Protein AF-A0A251MRS6-F1 (afdb_monomer_lite)

Foldseek 3Di:
DPDPPPPVVVVFDWAWADLLPLVSCQVVLAVAQEEEDPWADDDDLQVRLCGLAVSLLSPLVSNLVNVHQAYEYEAAADPPPCCVVNVSNVNRNVNSQVSQCVSHVPRYHYHHDYDDDDDDPDDDDPPPTIDGD

Structure (mmCIF, N/CA/C/O backbone):
data_AF-A0A251MRS6-F1
#
_entry.id   AF-A0A251MRS6-F1
#
loop_
_atom_site.group_PDB
_atom_site.id
_atom_site.type_symbol
_atom_site.label_atom_id
_atom_site.label_alt_id
_atom_site.label_comp_id
_atom_site.label_asym_id
_atom_site.label_entity_id
_atom_site.label_seq_id
_atom_site.pdbx_PDB_ins_code
_atom_site.Cartn_x
_atom_site.Cartn_y
_atom_site.Cartn_z
_atom_site.occupancy
_atom_site.B_iso_or_equiv
_atom_site.auth_seq_id
_atom_site.auth_comp_id
_atom_site.auth_asym_id
_atom_site.auth_atom_id
_atom_site.pdbx_PDB_model_num
ATOM 1 N N . MET A 1 1 ? -22.540 5.646 -23.516 1.00 41.47 1 MET A N 1
ATOM 2 C CA . MET A 1 1 ? -23.642 5.101 -22.698 1.00 41.47 1 MET A CA 1
ATOM 3 C C . MET A 1 1 ? -23.123 3.926 -21.887 1.00 41.47 1 MET A C 1
ATOM 5 O O . MET A 1 1 ? -22.862 2.882 -22.459 1.00 41.47 1 MET A O 1
ATOM 9 N N . SER A 1 2 ? -22.913 4.160 -20.592 1.00 41.88 2 SER A N 1
ATOM 10 C CA . SER A 1 2 ? -23.117 3.228 -19.473 1.00 41.88 2 SER A CA 1
ATOM 11 C C . SER A 1 2 ? -22.772 4.036 -18.218 1.00 41.88 2 SER A C 1
ATOM 13 O O . SER A 1 2 ? -21.626 4.040 -17.765 1.00 41.88 2 SER A O 1
ATOM 15 N N . SER A 1 3 ? -23.717 4.841 -17.724 1.00 55.12 3 SER A N 1
ATOM 16 C CA . SER A 1 3 ? -23.603 5.325 -16.350 1.00 55.12 3 SER A CA 1
ATOM 17 C C . SER A 1 3 ? -23.628 4.075 -15.479 1.00 55.12 3 SER A C 1
ATOM 19 O O . SER A 1 3 ? -24.558 3.276 -15.572 1.00 55.12 3 SER A O 1
ATOM 21 N N . LEU A 1 4 ? -22.554 3.841 -14.726 1.00 57.97 4 LEU A N 1
ATOM 22 C CA . LEU A 1 4 ? -22.495 2.766 -13.742 1.00 57.97 4 LEU A CA 1
ATOM 23 C C . LEU A 1 4 ? -23.550 3.078 -12.669 1.00 57.97 4 LEU A C 1
ATOM 25 O O . LEU A 1 4 ? -23.256 3.745 -11.685 1.00 57.97 4 LEU A O 1
ATOM 29 N N . HIS A 1 5 ? -24.791 2.645 -12.894 1.00 64.31 5 HIS A N 1
ATOM 30 C CA . HIS A 1 5 ? -25.878 2.627 -11.910 1.00 64.31 5 HIS A CA 1
ATOM 31 C C . HIS A 1 5 ? -25.807 1.358 -11.054 1.00 64.31 5 HIS A C 1
ATOM 33 O O . HIS A 1 5 ? -26.826 0.836 -10.607 1.00 64.31 5 HIS A O 1
ATOM 39 N N . ASP A 1 6 ? -24.604 0.835 -10.832 1.00 73.00 6 ASP A N 1
ATOM 40 C CA . ASP A 1 6 ? -24.441 -0.298 -9.944 1.00 73.00 6 ASP A CA 1
ATOM 41 C C . ASP A 1 6 ? -24.545 0.201 -8.494 1.00 73.00 6 ASP A C 1
ATOM 43 O O . ASP A 1 6 ? -23.849 1.156 -8.131 1.00 73.00 6 ASP A O 1
ATOM 47 N N . PRO A 1 7 ? -25.351 -0.439 -7.627 1.00 81.88 7 PRO A N 1
ATOM 48 C CA . PRO A 1 7 ? -25.564 0.017 -6.251 1.00 81.88 7 PRO A CA 1
ATOM 49 C C . PRO A 1 7 ? -24.280 0.198 -5.424 1.00 81.88 7 PRO A C 1
ATOM 51 O O . PRO A 1 7 ? -24.255 1.010 -4.501 1.00 81.88 7 PRO A O 1
ATOM 54 N N . TRP A 1 8 ? -23.198 -0.521 -5.755 1.00 82.88 8 TRP A N 1
ATOM 55 C CA . TRP A 1 8 ? -21.905 -0.388 -5.076 1.00 82.88 8 TRP A CA 1
ATOM 56 C C . TRP A 1 8 ? -21.244 0.975 -5.319 1.00 82.88 8 TRP A C 1
ATOM 58 O O . TRP A 1 8 ? -20.582 1.490 -4.423 1.00 82.88 8 TRP A O 1
ATOM 68 N N . ALA A 1 9 ? -21.443 1.582 -6.494 1.00 82.56 9 ALA A N 1
ATOM 69 C CA . ALA A 1 9 ? -20.764 2.815 -6.886 1.00 82.56 9 ALA A CA 1
ATOM 70 C C . ALA A 1 9 ? -21.208 4.026 -6.047 1.00 82.56 9 ALA A C 1
ATOM 72 O O . ALA A 1 9 ? -20.448 4.981 -5.898 1.00 82.56 9 ALA A O 1
ATOM 73 N N . ASN A 1 10 ? -22.405 3.960 -5.453 1.00 83.56 10 ASN A N 1
ATOM 74 C CA . ASN A 1 10 ? -22.920 4.977 -4.532 1.00 83.56 10 ASN A CA 1
ATOM 75 C C . ASN A 1 10 ? -22.273 4.913 -3.138 1.00 83.56 10 ASN A C 1
ATOM 77 O O . ASN A 1 10 ? -22.410 5.853 -2.365 1.00 83.56 10 ASN A O 1
ATOM 81 N N . ASN A 1 11 ? -21.559 3.829 -2.821 1.00 87.25 11 ASN A N 1
ATOM 82 C CA . ASN A 1 11 ? -20.862 3.636 -1.547 1.00 87.25 11 ASN A CA 1
ATOM 83 C C . ASN A 1 11 ? -19.356 3.923 -1.663 1.00 87.25 11 ASN A C 1
ATOM 85 O O . ASN A 1 11 ? -18.555 3.359 -0.921 1.00 87.25 11 ASN A O 1
ATOM 89 N N . VAL A 1 12 ? -18.961 4.764 -2.624 1.00 87.38 12 VAL A N 1
ATOM 90 C CA . VAL A 1 12 ? -17.564 5.133 -2.872 1.00 87.38 12 VAL A CA 1
ATOM 91 C C . VAL A 1 12 ? -17.359 6.604 -2.548 1.00 87.38 12 VAL A C 1
ATOM 93 O O . VAL A 1 12 ? -17.877 7.482 -3.240 1.00 87.38 12 VAL A O 1
ATOM 96 N N . THR A 1 13 ? -16.526 6.870 -1.548 1.00 88.31 13 THR A N 1
ATOM 97 C CA . THR A 1 13 ? -16.053 8.220 -1.233 1.00 88.31 13 THR A CA 1
ATOM 98 C C . THR A 1 13 ? -14.650 8.402 -1.795 1.00 88.31 13 THR A C 1
ATOM 100 O O . THR A 1 13 ? -13.801 7.522 -1.688 1.00 88.31 13 THR A O 1
ATOM 103 N N . ARG A 1 14 ? -14.388 9.545 -2.432 1.00 86.44 14 ARG A N 1
ATOM 104 C CA . ARG A 1 14 ? -13.069 9.852 -2.998 1.00 86.44 14 ARG A CA 1
ATOM 105 C C . ARG A 1 14 ? -12.321 10.800 -2.081 1.00 86.44 14 ARG A C 1
ATOM 107 O O . ARG A 1 14 ? -12.860 11.836 -1.705 1.00 86.44 14 ARG A O 1
ATOM 114 N N . HIS A 1 15 ? -11.059 10.485 -1.824 1.00 88.31 15 HIS A N 1
ATOM 115 C CA . HIS A 1 15 ? -10.162 11.328 -1.047 1.00 88.31 15 HIS A CA 1
ATOM 116 C C . HIS A 1 15 ? -8.955 11.720 -1.900 1.00 88.31 15 HIS A C 1
ATOM 118 O O . HIS A 1 15 ? -8.399 10.909 -2.642 1.00 88.31 15 HIS A O 1
ATOM 124 N N . LYS A 1 16 ? -8.536 12.983 -1.810 1.00 87.94 16 LYS A N 1
ATOM 125 C CA . LYS A 1 16 ? -7.261 13.416 -2.385 1.00 87.94 16 LYS A CA 1
ATOM 126 C C . LYS A 1 16 ? -6.169 13.189 -1.342 1.00 87.94 16 LYS A C 1
ATOM 128 O O . LYS A 1 16 ? -6.332 13.599 -0.201 1.00 87.94 16 LYS A O 1
ATOM 133 N N . GLY A 1 17 ? -5.059 12.575 -1.740 1.00 87.75 17 GLY A N 1
ATOM 134 C CA . GLY A 1 17 ? -3.944 12.284 -0.841 1.00 87.75 17 GLY A CA 1
ATOM 135 C C . GLY A 1 17 ? -2.665 11.971 -1.607 1.00 87.75 17 GLY A C 1
ATOM 136 O O . GLY A 1 17 ? -2.700 11.629 -2.791 1.00 87.75 17 GLY A O 1
ATOM 137 N N . HIS A 1 18 ? -1.527 12.091 -0.929 1.00 91.25 18 HIS A N 1
ATOM 138 C CA . HIS A 1 18 ? -0.202 11.907 -1.507 1.00 91.25 18 HIS A CA 1
ATOM 139 C C . HIS A 1 18 ? 0.638 10.970 -0.632 1.00 91.25 18 HIS A C 1
ATOM 141 O O . HIS A 1 18 ? 1.044 11.316 0.472 1.00 91.25 18 HIS A O 1
ATOM 147 N N . LEU A 1 19 ? 0.961 9.776 -1.138 1.00 89.25 19 LEU A N 1
ATOM 148 C CA . LEU A 1 19 ? 1.617 8.728 -0.340 1.00 89.25 19 LEU A CA 1
ATOM 149 C C . LEU A 1 19 ? 3.031 9.092 0.146 1.00 89.25 19 LEU A C 1
ATOM 151 O O . LEU A 1 19 ? 3.537 8.498 1.094 1.00 89.25 19 LEU A O 1
ATOM 155 N N . LEU A 1 20 ? 3.706 10.053 -0.489 1.00 92.31 20 LEU A N 1
ATOM 156 C CA . LEU A 1 20 ? 5.013 10.520 -0.005 1.00 92.31 20 LEU A CA 1
ATOM 157 C C . LEU A 1 20 ? 4.882 11.589 1.091 1.00 92.31 20 LEU A C 1
ATOM 159 O O . LEU A 1 20 ? 5.894 12.002 1.645 1.00 92.31 20 LEU A O 1
ATOM 163 N N . SER A 1 21 ? 3.651 11.995 1.403 1.00 92.50 21 SER A N 1
ATOM 164 C CA . SER A 1 21 ? 3.293 12.967 2.433 1.00 92.50 21 SER A CA 1
ATOM 165 C C . SER A 1 21 ? 2.252 12.323 3.367 1.00 92.50 21 SER A C 1
ATOM 167 O O . SER A 1 21 ? 1.062 12.594 3.208 1.00 92.50 21 SER A O 1
ATOM 169 N N . PRO A 1 22 ? 2.664 11.445 4.308 1.00 88.56 22 PRO A N 1
ATOM 170 C CA . PRO A 1 22 ? 1.759 10.601 5.106 1.00 88.56 22 PRO A CA 1
ATOM 171 C C . PRO A 1 22 ? 0.625 11.359 5.803 1.00 88.56 22 PRO A C 1
ATOM 173 O O . PRO A 1 22 ? -0.493 10.867 5.874 1.00 88.56 22 PRO A O 1
ATOM 176 N N . GLU A 1 23 ? 0.895 12.588 6.239 1.00 90.06 23 GLU A N 1
ATOM 177 C CA . GLU A 1 23 ? -0.080 13.486 6.864 1.00 90.06 23 GLU A CA 1
ATOM 178 C C . GLU A 1 23 ? -1.326 13.720 6.001 1.00 90.06 23 GLU A C 1
ATOM 180 O O . GLU A 1 23 ? -2.433 13.798 6.520 1.00 90.06 23 GLU A O 1
ATOM 185 N N . SER A 1 24 ? -1.169 13.741 4.673 1.00 91.69 24 SER A N 1
ATOM 186 C CA . SER A 1 24 ? -2.289 13.895 3.733 1.00 91.69 24 SER A CA 1
ATOM 187 C C . SER A 1 24 ? -3.245 12.698 3.698 1.00 91.69 24 SER A C 1
ATOM 189 O O . SER A 1 24 ? -4.275 12.766 3.035 1.00 91.69 24 SER A O 1
ATOM 191 N N . LEU A 1 25 ? -2.898 11.589 4.362 1.00 90.56 25 LEU A N 1
ATOM 192 C CA . LEU A 1 25 ? -3.710 10.375 4.414 1.00 90.56 25 LEU A CA 1
ATOM 193 C C . LEU A 1 25 ? -4.583 10.299 5.671 1.00 90.56 25 LEU A C 1
ATOM 195 O O . LEU A 1 25 ? -5.462 9.445 5.720 1.00 90.56 25 LEU A O 1
ATOM 199 N N . LYS A 1 26 ? -4.354 11.150 6.681 1.00 88.50 26 LYS A N 1
ATOM 200 C CA . LYS A 1 26 ? -4.990 11.030 8.004 1.00 88.50 26 LYS A CA 1
ATOM 201 C C . LYS A 1 26 ? -6.512 11.043 7.927 1.00 88.50 26 LYS A C 1
ATOM 203 O O . LYS A 1 26 ? -7.132 10.078 8.365 1.00 88.50 26 LYS A O 1
ATOM 208 N N . ASP A 1 27 ? -7.078 12.063 7.288 1.00 90.06 27 ASP A N 1
ATOM 209 C CA . ASP A 1 27 ? -8.531 12.219 7.125 1.00 90.06 27 ASP A CA 1
ATOM 210 C C . ASP A 1 27 ? -9.148 11.056 6.342 1.00 90.06 27 ASP A C 1
ATOM 212 O O . ASP A 1 27 ? -10.277 10.649 6.584 1.00 90.06 27 ASP A O 1
ATOM 216 N N . ALA A 1 28 ? -8.392 10.501 5.395 1.00 91.69 28 ALA A N 1
ATOM 217 C CA . ALA A 1 28 ? -8.847 9.413 4.542 1.00 91.69 28 ALA A CA 1
ATOM 218 C C . ALA A 1 28 ? -8.781 8.041 5.244 1.00 91.69 28 ALA A C 1
ATOM 220 O O . ALA A 1 28 ? -9.406 7.086 4.794 1.00 91.69 28 ALA A O 1
ATOM 221 N N . LEU A 1 29 ? -8.011 7.935 6.330 1.00 94.19 29 LEU A N 1
ATOM 222 C CA . LEU A 1 29 ? -7.852 6.725 7.139 1.00 94.19 29 LEU A CA 1
ATOM 223 C C . LEU A 1 29 ? -8.730 6.727 8.397 1.00 94.19 29 LEU A C 1
ATOM 225 O O . LEU A 1 29 ? -8.802 5.703 9.077 1.00 94.19 29 LEU A O 1
ATOM 229 N N . ASP A 1 30 ? -9.390 7.843 8.713 1.00 92.75 30 ASP A N 1
ATOM 230 C CA . ASP A 1 30 ? -10.264 7.928 9.878 1.00 92.75 30 ASP A CA 1
ATOM 231 C C . ASP A 1 30 ? -11.444 6.950 9.759 1.00 92.75 30 ASP A C 1
ATOM 233 O O . ASP A 1 30 ? -12.092 6.834 8.718 1.00 92.75 30 ASP A O 1
ATOM 237 N N . GLY A 1 31 ? -11.677 6.169 10.814 1.00 92.69 31 GLY A N 1
ATOM 238 C CA . GLY A 1 31 ? -12.692 5.111 10.830 1.00 92.69 31 GLY A CA 1
ATOM 239 C C . GLY A 1 31 ? -12.441 3.923 9.881 1.00 92.69 31 GLY A C 1
ATOM 240 O O . GLY A 1 31 ? -13.260 2.999 9.834 1.00 92.69 31 GLY A O 1
ATOM 241 N N . VAL A 1 32 ? -11.324 3.886 9.143 1.00 95.31 32 VAL A N 1
ATOM 242 C CA . VAL A 1 32 ? -11.026 2.806 8.192 1.00 95.31 32 VAL A CA 1
ATOM 243 C C . VAL A 1 32 ? -10.632 1.526 8.927 1.00 95.31 32 VAL A C 1
ATOM 245 O O . VAL A 1 32 ? -9.709 1.475 9.735 1.00 95.31 32 VAL A O 1
ATOM 248 N N . THR A 1 33 ? -11.307 0.424 8.602 1.00 95.94 33 THR A N 1
ATOM 249 C CA . THR A 1 33 ? -11.030 -0.880 9.229 1.00 95.94 33 THR A CA 1
ATOM 250 C C . THR A 1 33 ? -9.969 -1.690 8.492 1.00 95.94 33 THR A C 1
ATOM 252 O O . THR A 1 33 ? -9.333 -2.571 9.083 1.00 95.94 33 THR A O 1
ATOM 255 N N . SER A 1 34 ? -9.800 -1.461 7.189 1.00 96.56 34 SER A N 1
ATOM 256 C CA . SER A 1 34 ? -8.893 -2.212 6.320 1.00 96.56 34 SER A CA 1
ATOM 257 C C . SER A 1 34 ? -8.440 -1.360 5.137 1.00 96.56 34 SER A C 1
ATOM 259 O O . SER A 1 34 ? -9.243 -0.628 4.572 1.00 96.56 34 SER A O 1
ATOM 261 N N . VAL A 1 35 ? -7.173 -1.487 4.743 1.00 96.56 35 VAL A N 1
ATOM 262 C CA . VAL A 1 35 ? -6.587 -0.768 3.598 1.00 96.56 35 VAL A CA 1
ATOM 263 C C . VAL A 1 35 ? -6.084 -1.761 2.559 1.00 96.56 35 VAL A C 1
ATOM 265 O O . VAL A 1 35 ? -5.505 -2.788 2.911 1.00 96.56 35 VAL A O 1
ATOM 268 N N . ILE A 1 36 ? -6.267 -1.449 1.275 1.00 96.62 36 ILE A N 1
ATOM 269 C CA . ILE A 1 36 ? -5.703 -2.212 0.158 1.00 96.62 36 ILE A CA 1
ATOM 270 C C . ILE A 1 36 ? -4.819 -1.275 -0.666 1.00 96.62 36 ILE A C 1
ATOM 272 O O . ILE A 1 36 ? -5.312 -0.352 -1.306 1.00 96.62 36 ILE A O 1
ATOM 276 N N . SER A 1 37 ? -3.506 -1.514 -0.682 1.00 94.75 37 SER A N 1
ATOM 277 C CA . SER A 1 37 ? -2.596 -0.769 -1.552 1.00 94.75 37 SER A CA 1
ATOM 278 C C . SER A 1 37 ? -2.364 -1.496 -2.871 1.00 94.75 37 SER A C 1
ATOM 280 O O . SER A 1 37 ? -1.736 -2.559 -2.924 1.00 94.75 37 SER A O 1
ATOM 282 N N . CYS A 1 38 ? -2.820 -0.851 -3.942 1.00 92.88 38 CYS A N 1
ATOM 283 C CA . CYS A 1 38 ? -2.560 -1.215 -5.335 1.00 92.88 38 CYS A CA 1
ATOM 284 C C . CYS A 1 38 ? -1.565 -0.251 -6.007 1.00 92.88 38 CYS A C 1
ATOM 286 O O . CYS A 1 38 ? -1.478 -0.201 -7.235 1.00 92.88 38 CYS A O 1
ATOM 288 N N . VAL A 1 39 ? -0.835 0.553 -5.223 1.00 91.31 39 VAL A N 1
ATOM 289 C CA . VAL A 1 39 ? 0.066 1.578 -5.760 1.00 91.31 39 VAL A CA 1
ATOM 290 C C . VAL A 1 39 ? 1.356 0.948 -6.271 1.00 91.31 39 VAL A C 1
ATOM 292 O O . VAL A 1 39 ? 2.136 0.364 -5.516 1.00 91.31 39 VAL A O 1
ATOM 295 N N . GLY A 1 40 ? 1.615 1.143 -7.560 1.00 89.19 40 GLY A N 1
ATOM 296 C CA . GLY A 1 40 ? 2.857 0.763 -8.210 1.00 89.19 40 GLY A CA 1
ATOM 297 C C . GLY A 1 40 ? 3.117 1.605 -9.450 1.00 89.19 40 GLY A C 1
ATOM 298 O O . GLY A 1 40 ? 2.204 2.188 -10.030 1.00 89.19 40 GLY A O 1
ATOM 299 N N . GLY A 1 41 ? 4.381 1.678 -9.853 1.00 86.31 41 GLY A N 1
ATOM 300 C CA . GLY A 1 41 ? 4.795 2.488 -10.995 1.00 86.31 41 GLY A CA 1
ATOM 301 C C . GLY A 1 41 ? 6.080 1.983 -11.632 1.00 86.31 41 GLY A C 1
ATOM 302 O O . GLY A 1 41 ? 6.926 1.389 -10.959 1.00 86.31 41 GLY A O 1
ATOM 303 N N . PHE A 1 42 ? 6.225 2.241 -12.928 1.00 86.06 42 PHE A N 1
ATOM 304 C CA . PHE A 1 42 ? 7.418 1.934 -13.716 1.00 86.06 42 PHE A CA 1
ATOM 305 C C . PHE A 1 42 ? 8.101 3.232 -14.155 1.00 86.06 42 PHE A C 1
ATOM 307 O O . PHE A 1 42 ? 7.448 4.263 -14.291 1.00 86.06 42 PHE A O 1
ATOM 314 N N . GLY A 1 43 ? 9.418 3.197 -14.350 1.00 87.88 43 GLY A N 1
ATOM 315 C CA . GLY A 1 43 ? 10.201 4.370 -14.734 1.00 87.88 43 GLY A CA 1
ATOM 316 C C . GLY A 1 43 ? 11.678 4.184 -14.413 1.00 87.88 43 GLY A C 1
ATOM 317 O O . GLY A 1 43 ? 12.199 3.072 -14.487 1.00 87.88 43 GLY A O 1
ATOM 318 N N . SER A 1 44 ? 12.353 5.263 -14.014 1.00 89.25 44 SER A N 1
ATOM 319 C CA . SER A 1 44 ? 13.742 5.181 -13.553 1.00 89.25 44 SER A CA 1
ATOM 320 C C . SER A 1 44 ? 13.863 4.328 -12.286 1.00 89.25 44 SER A C 1
ATOM 322 O O . SER A 1 44 ? 12.912 4.168 -11.519 1.00 89.25 44 SER A O 1
ATOM 324 N N . ASN A 1 45 ? 15.054 3.788 -12.026 1.00 88.75 45 ASN A N 1
ATOM 325 C CA . ASN A 1 45 ? 15.291 2.945 -10.853 1.00 88.75 45 ASN A CA 1
ATOM 326 C C . ASN A 1 45 ? 14.914 3.642 -9.532 1.00 88.75 45 ASN A C 1
ATOM 328 O O . ASN A 1 45 ? 14.227 3.057 -8.694 1.00 88.75 45 ASN A O 1
ATOM 332 N N . SER A 1 46 ? 15.310 4.910 -9.386 1.00 91.62 46 SER A N 1
ATOM 333 C CA . SER A 1 46 ? 14.993 5.735 -8.219 1.00 91.62 46 SER A CA 1
ATOM 334 C C . SER A 1 46 ? 13.494 6.004 -8.098 1.00 91.62 46 SER A C 1
ATOM 336 O O . SER A 1 46 ? 12.940 5.864 -7.009 1.00 91.62 46 SER A O 1
ATOM 338 N N . TYR A 1 47 ? 12.815 6.312 -9.208 1.00 90.81 47 TYR A N 1
ATOM 339 C CA . TYR A 1 47 ? 11.364 6.495 -9.227 1.00 90.81 47 TYR A CA 1
ATOM 340 C C . TYR A 1 47 ? 10.628 5.215 -8.821 1.00 90.81 47 TYR A C 1
ATOM 342 O O . TYR A 1 47 ? 9.742 5.247 -7.966 1.00 90.81 47 TYR A O 1
ATOM 350 N N . MET A 1 48 ? 11.040 4.071 -9.367 1.00 91.00 48 MET A N 1
ATOM 351 C CA . MET A 1 48 ? 10.446 2.783 -9.026 1.00 91.00 48 MET A CA 1
ATOM 352 C C . MET A 1 48 ? 10.642 2.441 -7.549 1.00 91.00 48 MET A C 1
ATOM 354 O O . MET A 1 48 ? 9.692 1.990 -6.917 1.00 91.00 48 MET A O 1
ATOM 358 N N . TYR A 1 49 ? 11.818 2.686 -6.967 1.00 92.38 49 TYR A N 1
ATOM 359 C CA . TYR A 1 49 ? 12.013 2.476 -5.530 1.00 92.38 49 TYR A CA 1
ATOM 360 C C . TYR A 1 49 ? 11.139 3.417 -4.693 1.00 92.38 49 TYR A C 1
ATOM 362 O O . TYR A 1 49 ? 10.502 2.993 -3.730 1.00 92.38 49 TYR A O 1
ATOM 370 N N . LYS A 1 50 ? 11.058 4.688 -5.095 1.00 93.00 50 LYS A N 1
ATOM 371 C CA . LYS A 1 50 ? 10.260 5.711 -4.417 1.00 93.00 50 LYS A CA 1
ATOM 372 C C . LYS A 1 50 ? 8.771 5.350 -4.386 1.00 93.00 50 LYS A C 1
ATOM 374 O O . LYS A 1 50 ? 8.155 5.401 -3.327 1.00 93.00 50 LYS A O 1
ATOM 379 N N . ILE A 1 51 ? 8.193 4.949 -5.518 1.00 92.56 51 ILE A N 1
ATOM 380 C CA . ILE A 1 51 ? 6.759 4.632 -5.610 1.00 92.56 51 ILE A CA 1
ATOM 381 C C . ILE A 1 51 ? 6.438 3.226 -5.090 1.00 92.56 51 ILE A C 1
ATOM 383 O O . ILE A 1 51 ? 5.517 3.051 -4.298 1.00 92.56 51 ILE A O 1
ATOM 387 N N . ASN A 1 52 ? 7.197 2.201 -5.477 1.00 92.31 52 ASN A N 1
ATOM 388 C CA . ASN A 1 52 ? 6.878 0.828 -5.067 1.00 92.31 52 ASN A CA 1
ATOM 389 C C . ASN A 1 52 ? 7.352 0.510 -3.638 1.00 92.31 52 ASN A C 1
ATOM 391 O O . ASN A 1 52 ? 6.868 -0.450 -3.049 1.00 92.31 52 ASN A O 1
ATOM 395 N N . GLY A 1 53 ? 8.282 1.300 -3.091 1.00 94.44 53 GLY A N 1
ATOM 396 C CA . GLY A 1 53 ? 8.814 1.179 -1.733 1.00 94.44 53 GLY A CA 1
ATOM 397 C C . GLY A 1 53 ? 8.344 2.305 -0.822 1.00 94.44 53 GLY A C 1
ATOM 398 O O . GLY A 1 53 ? 7.397 2.113 -0.067 1.00 94.44 53 GLY A O 1
ATOM 399 N N . THR A 1 54 ? 8.991 3.475 -0.889 1.00 95.88 54 THR A N 1
ATOM 400 C CA . THR A 1 54 ? 8.781 4.593 0.058 1.00 95.88 54 THR A CA 1
ATOM 401 C C . THR A 1 54 ? 7.309 4.974 0.215 1.00 95.88 54 THR A C 1
ATOM 403 O O . THR A 1 54 ? 6.820 5.049 1.336 1.00 95.88 54 THR A O 1
ATOM 406 N N . ALA A 1 55 ? 6.583 5.161 -0.887 1.00 95.50 55 ALA A N 1
ATOM 407 C CA . ALA A 1 55 ? 5.165 5.515 -0.848 1.00 95.50 55 ALA A CA 1
ATOM 408 C C . ALA A 1 55 ? 4.308 4.437 -0.153 1.00 95.50 55 ALA A C 1
ATOM 410 O O . ALA A 1 55 ? 3.455 4.755 0.671 1.00 95.50 55 ALA A O 1
ATOM 411 N N . ASN A 1 56 ? 4.563 3.158 -0.434 1.00 96.56 56 ASN A N 1
ATOM 412 C CA . ASN A 1 56 ? 3.831 2.056 0.191 1.00 96.56 56 ASN A CA 1
ATOM 413 C C . ASN A 1 56 ? 4.183 1.889 1.679 1.00 96.56 56 ASN A C 1
ATOM 415 O O . ASN A 1 56 ? 3.288 1.688 2.491 1.00 96.56 56 ASN A O 1
ATOM 419 N N . ILE A 1 57 ? 5.459 2.036 2.051 1.00 97.38 57 ILE A N 1
ATOM 420 C CA . ILE A 1 57 ? 5.920 2.042 3.452 1.00 97.38 57 ILE A CA 1
ATOM 421 C C . ILE A 1 57 ? 5.216 3.146 4.243 1.00 97.38 57 ILE A C 1
ATOM 423 O O . ILE A 1 57 ? 4.720 2.907 5.340 1.00 97.38 57 ILE A O 1
ATOM 427 N N . ASN A 1 58 ? 5.128 4.342 3.667 1.00 97.19 58 ASN A N 1
ATOM 428 C CA . ASN A 1 58 ? 4.427 5.467 4.269 1.00 97.19 58 ASN A CA 1
ATO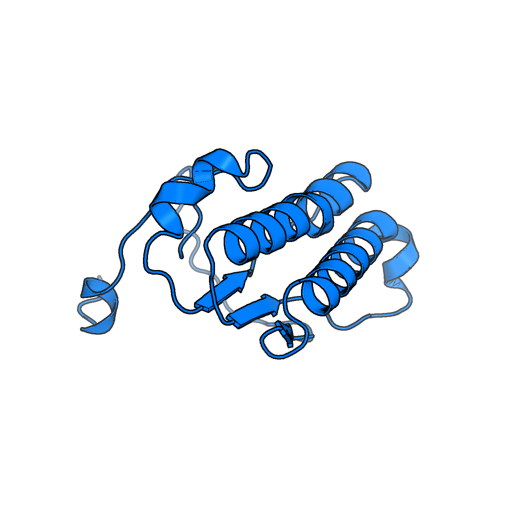M 429 C C . ASN A 1 58 ? 2.937 5.182 4.477 1.00 97.19 58 ASN A C 1
ATOM 431 O O . ASN A 1 58 ? 2.420 5.455 5.554 1.00 97.19 58 ASN A O 1
ATOM 435 N N . ALA A 1 59 ? 2.259 4.600 3.484 1.00 95.94 59 ALA A N 1
ATOM 436 C CA . ALA A 1 59 ? 0.854 4.220 3.617 1.00 95.94 59 ALA A CA 1
ATOM 437 C C . ALA A 1 59 ? 0.640 3.153 4.705 1.00 95.94 59 ALA A C 1
ATOM 439 O O . ALA A 1 59 ? -0.298 3.263 5.490 1.00 95.94 59 ALA A O 1
ATOM 440 N N . ILE A 1 60 ? 1.527 2.155 4.792 1.00 97.50 60 ILE A N 1
ATOM 441 C CA . ILE A 1 60 ? 1.501 1.124 5.842 1.00 97.50 60 ILE A CA 1
ATOM 442 C C . ILE A 1 60 ? 1.652 1.766 7.223 1.00 97.50 60 ILE A C 1
ATOM 444 O O . ILE A 1 60 ? 0.883 1.461 8.133 1.00 97.50 60 ILE A O 1
ATOM 448 N N . ARG A 1 61 ? 2.624 2.669 7.385 1.00 97.19 61 ARG A N 1
ATOM 449 C CA . ARG A 1 61 ? 2.861 3.368 8.654 1.00 97.19 61 ARG A CA 1
ATOM 450 C C . ARG A 1 61 ? 1.679 4.242 9.043 1.00 97.19 61 ARG A C 1
ATOM 452 O O . ARG A 1 61 ? 1.173 4.068 10.142 1.00 97.19 61 ARG A O 1
ATOM 459 N N . ALA A 1 62 ? 1.187 5.073 8.126 1.00 95.88 62 ALA A N 1
ATOM 460 C CA . ALA A 1 62 ? 0.032 5.933 8.370 1.00 95.88 62 ALA A CA 1
ATOM 461 C C . ALA A 1 62 ? -1.210 5.121 8.772 1.00 95.88 62 ALA A C 1
ATOM 463 O O . ALA A 1 62 ? -1.883 5.458 9.740 1.00 95.88 62 ALA A O 1
ATOM 464 N N . ALA A 1 63 ? -1.484 4.009 8.081 1.00 96.31 63 ALA A N 1
ATOM 465 C CA . ALA A 1 63 ? -2.588 3.118 8.432 1.00 96.31 63 ALA A CA 1
ATOM 466 C C . ALA A 1 63 ? -2.397 2.481 9.819 1.00 96.31 63 ALA A C 1
ATOM 468 O O . ALA A 1 63 ? -3.337 2.419 10.607 1.00 96.31 63 ALA A O 1
ATOM 469 N N . SER A 1 64 ? -1.182 2.028 10.135 1.00 96.38 64 SER A N 1
ATOM 470 C CA . SER A 1 64 ? -0.864 1.452 11.445 1.00 96.38 64 SER A CA 1
ATOM 471 C C . SER A 1 64 ? -1.009 2.476 12.573 1.00 96.38 64 SER A C 1
ATOM 473 O O . SER A 1 64 ? -1.528 2.132 13.630 1.00 96.38 64 SER A O 1
ATOM 475 N N . GLU A 1 65 ? -0.568 3.714 12.353 1.00 95.50 65 GLU A N 1
ATOM 476 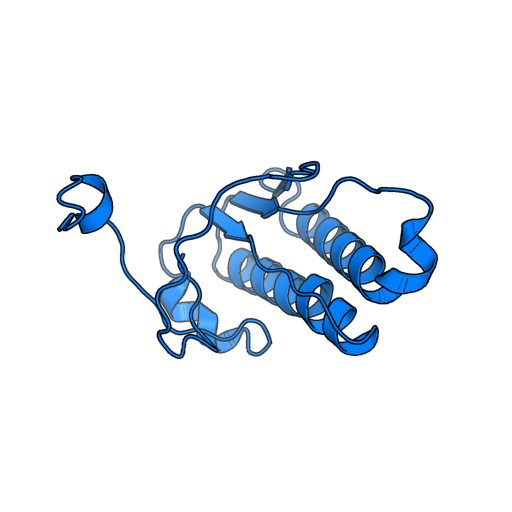C CA . GLU A 1 65 ? -0.658 4.816 13.316 1.00 95.50 65 GLU A CA 1
ATOM 477 C C . GLU A 1 65 ? -2.110 5.256 13.549 1.00 95.50 65 GLU A C 1
ATOM 479 O O . GLU A 1 65 ? -2.474 5.547 14.684 1.00 95.50 65 GLU A O 1
ATOM 484 N N . GLN A 1 66 ? -2.956 5.207 12.515 1.00 94.69 66 GLN A N 1
ATOM 485 C CA . GLN A 1 66 ? -4.401 5.468 12.607 1.00 94.69 66 GLN A CA 1
ATOM 486 C C . GLN A 1 66 ? -5.210 4.282 13.171 1.00 94.69 66 GLN A C 1
ATOM 488 O O . GLN A 1 66 ? -6.435 4.338 13.239 1.00 94.69 66 GLN A O 1
ATOM 493 N N . GLY A 1 67 ? -4.557 3.187 13.576 1.00 95.56 67 GLY A N 1
ATOM 494 C CA . GLY A 1 67 ? -5.231 2.047 14.206 1.00 95.56 67 GLY A CA 1
ATOM 495 C C . GLY A 1 67 ? -6.009 1.141 13.245 1.00 95.56 67 GLY A C 1
ATOM 496 O O . GLY A 1 67 ? -6.853 0.354 13.688 1.00 95.56 67 GLY A O 1
ATOM 497 N N . VAL A 1 68 ? -5.720 1.201 11.939 1.00 97.00 68 VAL A N 1
ATOM 498 C CA . VAL A 1 68 ? -6.273 0.262 10.952 1.00 97.00 68 VAL A CA 1
ATOM 499 C C . VAL A 1 68 ? -5.911 -1.170 11.359 1.00 97.00 68 VAL A C 1
ATOM 501 O O . VAL A 1 68 ? -4.788 -1.454 11.770 1.00 97.00 68 VAL A O 1
ATOM 504 N N . LYS A 1 69 ? -6.855 -2.109 11.224 1.00 96.12 69 LYS A N 1
ATOM 505 C CA . LYS A 1 69 ? -6.670 -3.493 11.702 1.00 96.12 69 LYS A CA 1
ATOM 506 C C . LYS A 1 69 ? -6.078 -4.435 10.659 1.00 96.12 69 LYS A C 1
ATOM 508 O O . LYS A 1 69 ? -5.449 -5.427 11.023 1.00 96.12 69 LYS A O 1
ATOM 513 N N . ARG A 1 70 ? -6.310 -4.175 9.369 1.00 97.62 70 ARG A N 1
ATOM 514 C CA . ARG A 1 70 ? -5.825 -5.024 8.270 1.00 97.62 70 ARG A CA 1
ATOM 515 C C . ARG A 1 70 ? -5.253 -4.197 7.138 1.00 97.62 70 ARG A C 1
ATOM 517 O O . ARG A 1 70 ? -5.807 -3.163 6.775 1.00 97.62 70 ARG A O 1
ATOM 524 N N . PHE A 1 71 ? -4.189 -4.698 6.535 1.00 97.88 71 PHE A N 1
ATOM 525 C CA . PHE A 1 71 ? -3.568 -4.049 5.395 1.00 97.88 71 PHE A CA 1
ATOM 526 C C . PHE A 1 71 ? -3.197 -5.093 4.346 1.00 97.88 71 PHE A C 1
ATOM 528 O O . PHE A 1 71 ? -2.451 -6.037 4.609 1.00 97.88 71 PHE A O 1
ATOM 535 N N . VAL A 1 72 ? -3.720 -4.916 3.139 1.00 97.62 72 VAL A N 1
ATOM 536 C CA . VAL A 1 72 ? -3.435 -5.759 1.982 1.00 97.62 72 VAL A CA 1
ATOM 537 C C . VAL A 1 72 ? -2.493 -5.004 1.058 1.00 97.62 72 VAL A C 1
ATOM 539 O O . VAL A 1 72 ? -2.782 -3.890 0.633 1.00 97.62 72 VAL A O 1
ATOM 542 N N . TYR A 1 73 ? -1.367 -5.615 0.713 1.00 96.31 73 TYR A N 1
ATOM 543 C CA . TYR A 1 73 ? -0.417 -5.071 -0.246 1.00 96.31 73 TYR A CA 1
ATOM 544 C C . TYR A 1 73 ? -0.370 -5.927 -1.508 1.00 96.31 73 TYR A C 1
ATOM 546 O O . TYR A 1 73 ? -0.011 -7.107 -1.466 1.00 96.31 73 TYR A O 1
ATOM 554 N N . VAL A 1 74 ? -0.702 -5.319 -2.648 1.00 92.50 74 VAL A N 1
ATOM 555 C CA . VAL A 1 74 ? -0.608 -5.962 -3.960 1.00 92.50 74 VAL A CA 1
ATOM 556 C C . VAL A 1 74 ? 0.804 -5.776 -4.512 1.00 92.50 74 VAL A C 1
ATOM 558 O O . VAL A 1 74 ? 1.160 -4.764 -5.116 1.00 92.50 74 VAL A O 1
ATOM 561 N N . SER A 1 75 ? 1.634 -6.788 -4.282 1.00 86.00 75 SER A N 1
ATOM 562 C CA . SER A 1 75 ? 3.007 -6.864 -4.765 1.00 86.00 75 SER A CA 1
ATOM 563 C C . SER A 1 75 ? 3.047 -7.441 -6.190 1.00 86.00 75 SER A C 1
ATOM 565 O O . SER A 1 75 ? 2.172 -7.183 -7.008 1.00 86.00 75 SER A O 1
ATOM 567 N N . THR A 1 76 ? 4.127 -8.108 -6.574 1.00 79.50 76 THR A N 1
ATOM 568 C CA . THR A 1 76 ? 4.242 -8.862 -7.830 1.00 79.50 76 THR A CA 1
ATOM 569 C C . THR A 1 76 ? 4.789 -10.244 -7.517 1.00 79.50 76 THR A C 1
ATOM 571 O O . THR A 1 76 ? 5.536 -10.402 -6.545 1.00 79.50 76 THR A O 1
ATOM 574 N N . ALA A 1 77 ? 4.470 -11.228 -8.349 1.00 72.56 77 ALA A N 1
ATOM 575 C CA . ALA A 1 77 ? 5.321 -12.401 -8.475 1.00 72.56 77 ALA A CA 1
ATOM 576 C C . ALA A 1 77 ? 6.713 -11.977 -8.987 1.00 72.56 77 ALA A C 1
ATOM 578 O O . ALA A 1 77 ? 6.836 -11.029 -9.770 1.00 72.56 77 ALA A O 1
ATOM 579 N N . ASP A 1 78 ? 7.759 -12.635 -8.492 1.00 63.94 78 ASP A N 1
ATOM 580 C CA . ASP A 1 78 ? 9.136 -12.387 -8.917 1.00 63.94 78 ASP A CA 1
ATOM 581 C C . ASP A 1 78 ? 9.389 -13.134 -10.232 1.00 63.94 78 ASP A C 1
ATOM 583 O O . ASP A 1 78 ? 9.256 -14.355 -10.285 1.00 63.94 78 ASP A O 1
ATOM 587 N N . PHE A 1 79 ? 9.706 -12.408 -11.305 1.00 58.94 79 PHE A N 1
ATOM 588 C CA . PHE A 1 79 ? 9.858 -12.981 -12.649 1.00 58.94 79 PHE A CA 1
ATOM 589 C C . PHE A 1 79 ? 11.322 -13.139 -13.085 1.00 58.94 79 PHE A C 1
ATOM 591 O O . PHE A 1 79 ? 11.635 -13.097 -14.274 1.00 58.94 79 PHE A O 1
ATOM 598 N N . GLY A 1 80 ? 12.248 -13.325 -12.139 1.00 61.09 80 GLY A N 1
ATOM 599 C CA . GLY A 1 80 ? 13.624 -13.723 -12.446 1.00 61.09 80 GLY A CA 1
ATOM 600 C C . GLY A 1 80 ? 14.387 -12.685 -13.281 1.00 61.09 80 GLY A C 1
ATOM 601 O O . GLY A 1 80 ? 14.820 -11.668 -12.745 1.00 61.09 80 GLY A O 1
ATOM 602 N N . VAL A 1 81 ? 14.567 -12.942 -14.584 1.00 50.09 81 VAL A N 1
ATOM 603 C CA . VAL A 1 81 ? 15.500 -12.256 -15.515 1.00 50.09 81 VAL A CA 1
ATOM 604 C C . VAL A 1 81 ? 15.247 -10.743 -15.653 1.00 50.09 81 VAL A C 1
ATOM 606 O O . VAL A 1 81 ? 16.171 -9.971 -15.901 1.00 50.09 81 VAL A O 1
ATOM 609 N N . VAL A 1 82 ? 14.021 -10.275 -15.396 1.00 58.12 82 VAL A N 1
ATOM 610 C CA . VAL A 1 82 ? 13.664 -8.840 -15.445 1.00 58.12 82 VAL A CA 1
ATOM 611 C C . VAL A 1 82 ? 14.239 -8.044 -14.250 1.00 58.12 82 VAL A C 1
ATOM 613 O O . VAL A 1 82 ? 14.180 -6.811 -14.224 1.00 58.12 82 VAL A O 1
ATOM 616 N N . ASN A 1 83 ? 14.836 -8.717 -13.255 1.00 58.19 83 ASN A N 1
ATOM 617 C CA . ASN A 1 83 ? 15.374 -8.093 -12.039 1.00 58.19 83 ASN A CA 1
ATOM 618 C C . ASN A 1 83 ? 16.480 -7.060 -12.294 1.00 58.19 83 ASN A C 1
ATOM 620 O O . ASN A 1 83 ? 16.589 -6.098 -11.531 1.00 58.19 83 ASN A O 1
ATOM 624 N N . TYR A 1 84 ? 17.294 -7.220 -13.345 1.00 56.31 84 TYR A N 1
ATOM 625 C CA . TYR A 1 84 ? 18.410 -6.297 -13.580 1.00 56.31 84 TYR A CA 1
ATOM 626 C C . TYR A 1 84 ? 17.920 -4.912 -14.033 1.00 56.31 84 TYR A C 1
ATOM 628 O O . TYR A 1 84 ? 18.383 -3.888 -13.531 1.00 56.31 84 TYR A O 1
ATOM 636 N N . LEU A 1 85 ? 16.907 -4.881 -14.904 1.00 64.06 85 LEU A N 1
ATOM 637 C CA . LEU A 1 85 ? 16.283 -3.649 -15.399 1.00 64.06 85 LEU A CA 1
ATOM 638 C C . LEU A 1 85 ? 15.353 -3.013 -14.352 1.00 64.06 85 LEU A C 1
ATOM 640 O O . LEU A 1 85 ? 15.278 -1.791 -14.238 1.00 64.06 85 LEU A O 1
ATOM 644 N N . LEU A 1 86 ? 14.690 -3.831 -13.527 1.00 79.12 86 LEU A N 1
ATOM 645 C CA . LEU A 1 86 ? 13.679 -3.389 -12.560 1.00 79.12 86 LEU A CA 1
ATOM 646 C C . LEU A 1 86 ? 14.150 -3.462 -11.099 1.00 79.12 86 LEU A C 1
ATOM 648 O O . LEU A 1 86 ? 13.349 -3.622 -10.180 1.00 79.12 86 LEU A O 1
ATOM 652 N N . ARG A 1 87 ? 15.451 -3.300 -10.838 1.00 83.25 87 ARG A N 1
ATOM 653 C CA . ARG A 1 87 ? 16.013 -3.449 -9.482 1.00 83.25 87 ARG A CA 1
ATOM 654 C C . ARG A 1 87 ? 15.326 -2.559 -8.436 1.00 83.25 87 ARG A C 1
ATOM 656 O O . ARG A 1 87 ? 15.076 -3.009 -7.322 1.00 83.25 87 ARG A O 1
ATOM 663 N N . GLY A 1 88 ? 15.005 -1.310 -8.781 1.00 83.56 88 GLY A N 1
ATOM 664 C CA . GLY A 1 88 ? 14.314 -0.375 -7.885 1.00 83.56 88 GLY A CA 1
ATOM 665 C C . GLY A 1 88 ? 12.881 -0.807 -7.568 1.00 83.56 88 GLY A C 1
ATOM 666 O O . GLY A 1 88 ? 12.439 -0.681 -6.430 1.00 83.56 88 GLY A O 1
ATOM 667 N N . TYR A 1 89 ? 12.195 -1.402 -8.545 1.00 85.25 89 TYR A N 1
ATOM 668 C CA . TYR A 1 89 ? 10.843 -1.937 -8.401 1.00 85.25 89 TYR A CA 1
ATOM 669 C C . TYR A 1 89 ? 10.809 -3.080 -7.384 1.00 85.25 89 TYR A C 1
ATOM 671 O O . TYR A 1 89 ? 10.114 -2.983 -6.376 1.00 85.25 89 TYR A O 1
ATOM 679 N N . TYR A 1 90 ? 11.623 -4.120 -7.588 1.00 86.62 90 TYR A N 1
ATOM 680 C CA . TYR A 1 90 ? 11.644 -5.287 -6.703 1.00 86.62 90 TYR A CA 1
ATOM 681 C C . TYR A 1 90 ? 12.174 -4.959 -5.308 1.00 86.62 90 TYR A C 1
ATOM 683 O O . TYR A 1 90 ? 11.598 -5.402 -4.314 1.00 86.62 90 TYR A O 1
ATOM 691 N N . LYS A 1 91 ? 13.221 -4.127 -5.206 1.00 89.75 91 LYS A N 1
ATOM 692 C CA . LYS A 1 91 ? 13.709 -3.651 -3.904 1.00 89.75 91 LYS A CA 1
ATOM 693 C C . LYS A 1 91 ? 12.639 -2.869 -3.150 1.00 89.75 91 LYS A C 1
ATOM 695 O O . LYS A 1 91 ? 12.449 -3.120 -1.964 1.00 89.75 91 LYS A O 1
ATOM 700 N N . GLY A 1 92 ? 11.934 -1.966 -3.834 1.00 90.75 92 GLY A N 1
ATOM 701 C CA . GLY A 1 92 ? 10.836 -1.205 -3.245 1.00 90.75 92 GLY A CA 1
ATOM 702 C C . GLY A 1 92 ? 9.729 -2.128 -2.738 1.00 90.75 92 GLY A C 1
ATOM 703 O O . GLY A 1 92 ? 9.388 -2.081 -1.559 1.00 90.75 92 GLY A O 1
ATOM 704 N N . LYS A 1 93 ? 9.257 -3.049 -3.590 1.00 91.38 93 LYS A N 1
ATOM 705 C CA . LYS A 1 93 ? 8.212 -4.017 -3.224 1.00 91.38 93 LYS A CA 1
ATOM 706 C C . LYS A 1 93 ? 8.612 -4.916 -2.055 1.00 91.38 93 LYS A C 1
ATOM 708 O O . LYS A 1 93 ? 7.786 -5.209 -1.192 1.00 91.38 93 LYS A O 1
ATOM 713 N N 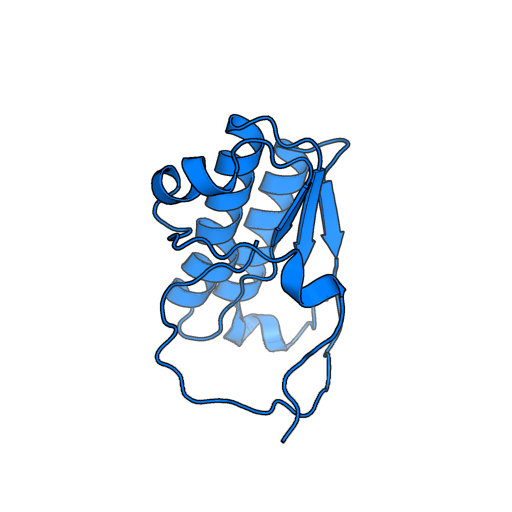. ARG A 1 94 ? 9.877 -5.343 -1.996 1.00 92.44 94 ARG A N 1
ATOM 714 C CA . ARG A 1 94 ? 10.405 -6.135 -0.878 1.00 92.44 94 ARG A CA 1
ATOM 715 C C . ARG A 1 94 ? 10.453 -5.323 0.415 1.00 92.44 94 ARG A C 1
ATOM 717 O O . ARG A 1 94 ? 10.045 -5.838 1.446 1.00 92.44 94 ARG A O 1
ATOM 724 N N . ALA A 1 95 ? 10.900 -4.069 0.359 1.00 95.00 95 ALA A N 1
ATOM 725 C CA . ALA A 1 95 ? 10.943 -3.193 1.528 1.00 95.00 95 ALA A CA 1
ATOM 726 C C . ALA A 1 95 ? 9.535 -2.908 2.083 1.00 95.00 95 ALA A C 1
ATOM 728 O O . ALA A 1 95 ? 9.318 -3.028 3.286 1.00 95.00 95 ALA A O 1
ATOM 729 N N . ALA A 1 96 ? 8.564 -2.625 1.209 1.00 95.38 96 ALA A N 1
ATOM 730 C CA . ALA A 1 96 ? 7.166 -2.448 1.601 1.00 95.38 96 ALA A CA 1
ATOM 731 C C . ALA A 1 96 ? 6.566 -3.722 2.220 1.00 95.38 96 ALA A C 1
ATOM 733 O O . ALA A 1 96 ? 5.892 -3.651 3.243 1.00 95.38 96 ALA A O 1
ATOM 734 N N . ALA A 1 97 ? 6.856 -4.897 1.651 1.00 94.94 97 ALA A N 1
ATOM 735 C CA . ALA A 1 97 ? 6.426 -6.175 2.214 1.00 94.94 97 ALA A CA 1
ATOM 736 C C . ALA A 1 97 ? 7.004 -6.427 3.619 1.00 94.94 97 ALA A C 1
ATOM 738 O O . ALA A 1 97 ? 6.276 -6.871 4.503 1.00 94.94 97 ALA A O 1
ATOM 739 N N . THR A 1 98 ? 8.286 -6.128 3.842 1.00 96.62 98 THR A N 1
ATOM 740 C CA . THR A 1 98 ? 8.908 -6.257 5.168 1.00 96.62 98 THR A CA 1
ATOM 741 C C . THR A 1 98 ? 8.257 -5.318 6.185 1.00 96.62 98 THR A C 1
ATOM 743 O O . THR A 1 98 ? 7.919 -5.752 7.286 1.00 96.62 98 THR A O 1
ATOM 746 N N . GLU A 1 99 ? 8.034 -4.052 5.817 1.00 97.81 99 GLU A N 1
ATOM 747 C CA . GLU A 1 99 ? 7.360 -3.086 6.694 1.00 97.81 99 GLU A CA 1
ATOM 748 C C . GLU A 1 99 ? 5.940 -3.551 7.045 1.00 97.81 99 GLU A C 1
ATOM 750 O O . GLU A 1 99 ? 5.550 -3.502 8.210 1.00 97.81 99 GLU A O 1
ATOM 755 N N . LEU A 1 100 ? 5.189 -4.067 6.064 1.00 97.56 100 LEU A N 1
ATOM 756 C CA . LEU A 1 100 ? 3.839 -4.587 6.281 1.00 97.56 100 LEU A CA 1
ATOM 757 C C . LEU A 1 100 ? 3.823 -5.707 7.323 1.00 97.56 100 LEU A C 1
ATOM 759 O O . LEU A 1 100 ? 3.033 -5.654 8.260 1.00 97.56 100 LEU A O 1
ATOM 763 N N . LEU A 1 101 ? 4.709 -6.695 7.186 1.00 96.38 101 LEU A N 1
ATOM 764 C CA . LEU A 1 101 ? 4.792 -7.808 8.138 1.00 96.38 101 LEU A CA 1
ATOM 765 C C . LEU A 1 101 ? 5.229 -7.353 9.535 1.00 96.38 101 LEU A C 1
ATOM 767 O O . LEU A 1 101 ? 4.892 -7.999 10.521 1.00 96.38 101 LEU A O 1
ATOM 771 N N . THR A 1 102 ? 5.944 -6.230 9.623 1.00 97.56 102 THR A N 1
ATOM 772 C CA . THR A 1 102 ? 6.373 -5.648 10.899 1.00 97.56 102 THR A CA 1
ATOM 773 C C . THR A 1 102 ? 5.232 -4.901 11.590 1.00 97.56 102 THR A C 1
ATOM 775 O O . THR A 1 102 ? 5.020 -5.068 12.787 1.00 97.56 102 THR A O 1
ATOM 778 N N . LYS A 1 103 ? 4.486 -4.072 10.850 1.00 97.81 103 LYS A N 1
ATOM 779 C CA . LYS A 1 103 ? 3.410 -3.227 11.396 1.00 97.81 103 LYS A CA 1
ATOM 780 C C . LYS A 1 103 ? 2.084 -3.968 11.569 1.00 97.81 103 LYS A C 1
ATOM 782 O O . LYS A 1 103 ? 1.314 -3.635 12.461 1.00 97.81 103 LYS A O 1
ATOM 787 N N . PHE A 1 104 ? 1.837 -4.992 10.754 1.00 97.44 104 PHE A N 1
ATOM 788 C CA . PHE A 1 104 ? 0.609 -5.785 10.763 1.00 97.44 104 PHE A CA 1
ATOM 789 C C . PHE A 1 104 ? 0.920 -7.288 10.872 1.00 97.44 104 PHE A C 1
ATOM 791 O O . PHE A 1 104 ? 0.585 -8.046 9.960 1.00 97.44 104 PHE A O 1
ATOM 798 N N . PRO A 1 105 ? 1.513 -7.762 11.983 1.00 95.25 105 PRO A N 1
ATOM 799 C CA . PRO A 1 105 ? 1.935 -9.161 12.123 1.00 95.25 105 PRO A CA 1
ATOM 800 C C . PRO A 1 105 ? 0.784 -10.168 11.959 1.00 95.25 105 PRO A C 1
ATOM 802 O O . PRO A 1 105 ? 0.989 -11.255 11.428 1.00 95.25 105 PRO A O 1
ATOM 805 N N . TYR A 1 106 ? -0.435 -9.790 12.361 1.00 95.00 106 TYR A N 1
ATOM 806 C CA . TYR A 1 106 ? -1.638 -10.630 12.255 1.00 95.00 106 TYR A CA 1
ATOM 807 C C . TYR A 1 106 ? -2.664 -10.122 11.230 1.00 95.00 106 TYR A C 1
ATOM 809 O O . TYR A 1 106 ? -3.625 -10.820 10.916 1.00 95.00 106 TYR A O 1
ATOM 817 N N . GLY A 1 107 ? -2.490 -8.895 10.731 1.00 95.25 107 GLY A N 1
ATOM 818 C CA . GLY A 1 107 ? -3.443 -8.217 9.842 1.00 95.25 107 GLY A CA 1
ATOM 819 C C . GLY A 1 107 ? -2.909 -7.944 8.435 1.00 95.25 107 GLY A C 1
ATOM 820 O O . GLY A 1 107 ? -3.628 -7.372 7.616 1.00 95.25 107 GLY A O 1
ATOM 821 N N . GLY A 1 108 ? -1.651 -8.294 8.162 1.00 96.44 108 GLY A N 1
ATOM 822 C CA . GLY A 1 108 ? -0.971 -8.019 6.904 1.00 96.44 108 GLY A CA 1
ATOM 823 C C . GLY A 1 108 ? -1.147 -9.150 5.895 1.00 96.44 108 GLY A C 1
ATOM 824 O O . GLY A 1 108 ? -0.854 -10.304 6.194 1.00 96.44 108 GLY A O 1
ATOM 825 N N . LEU A 1 109 ? -1.570 -8.818 4.673 1.00 96.50 109 LEU A N 1
ATOM 826 C CA . LEU A 1 109 ? -1.668 -9.762 3.556 1.00 96.50 109 LEU A CA 1
ATOM 827 C C . LEU A 1 109 ? -0.865 -9.254 2.358 1.00 96.50 109 LEU A C 1
ATOM 829 O O . LEU A 1 109 ? -1.085 -8.143 1.885 1.00 96.50 109 LEU A O 1
ATOM 833 N N . ILE A 1 110 ? 0.039 -10.078 1.825 1.00 95.81 110 ILE A N 1
ATOM 834 C CA . ILE A 1 110 ? 0.808 -9.751 0.617 1.00 95.81 110 ILE A CA 1
ATOM 835 C C . ILE A 1 110 ? 0.307 -10.612 -0.538 1.00 95.81 110 ILE A C 1
ATOM 837 O O . ILE A 1 110 ? 0.566 -11.815 -0.581 1.00 95.81 110 ILE A O 1
ATOM 841 N N . LEU A 1 111 ? -0.352 -9.983 -1.507 1.00 93.19 111 LEU A N 1
ATOM 842 C CA . LEU A 1 111 ? -0.744 -10.634 -2.753 1.00 93.19 111 LEU A CA 1
ATOM 843 C C . LEU A 1 111 ? 0.404 -10.541 -3.762 1.00 93.19 111 LEU A C 1
ATOM 845 O O . LEU A 1 111 ? 1.004 -9.481 -3.939 1.00 93.19 111 LEU A O 1
ATOM 849 N N . ARG A 1 112 ? 0.719 -11.651 -4.436 1.00 91.19 112 ARG A N 1
ATOM 850 C CA . ARG A 1 112 ? 1.763 -11.725 -5.474 1.00 91.19 112 ARG A CA 1
ATOM 851 C C . ARG A 1 112 ? 1.157 -12.179 -6.802 1.00 91.19 112 ARG A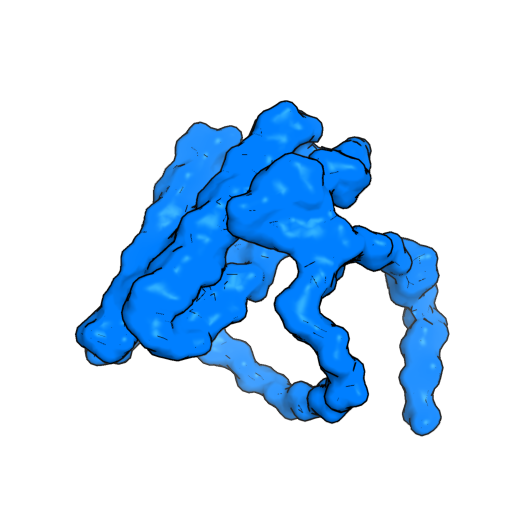 C 1
ATOM 853 O O . ARG A 1 112 ? 1.371 -13.319 -7.205 1.00 91.19 112 ARG A O 1
ATOM 860 N N . PRO A 1 113 ? 0.354 -11.323 -7.458 1.00 85.94 113 PRO A N 1
ATOM 861 C CA . PRO A 1 113 ? -0.240 -11.671 -8.738 1.00 85.94 113 PRO A CA 1
ATOM 862 C C . PRO A 1 113 ? 0.834 -11.855 -9.814 1.00 85.94 113 PRO A C 1
ATOM 864 O O . PRO A 1 113 ? 1.901 -11.231 -9.767 1.00 85.94 113 PRO A O 1
ATOM 867 N N . GLY A 1 114 ? 0.511 -12.698 -10.796 1.00 81.44 114 GLY A N 1
ATOM 868 C CA . GLY A 1 114 ? 1.225 -12.736 -12.064 1.00 81.44 114 GLY A CA 1
ATOM 869 C C . GLY A 1 114 ? 0.803 -11.589 -12.989 1.00 81.44 114 GLY A C 1
ATOM 870 O O . GLY A 1 114 ? 0.211 -10.603 -12.547 1.00 81.44 114 GLY A O 1
ATOM 871 N N . PHE A 1 115 ? 1.072 -11.712 -14.289 1.00 75.44 115 PHE A N 1
ATOM 872 C CA . PHE A 1 115 ? 0.582 -10.729 -15.254 1.00 75.44 115 PHE A CA 1
ATOM 873 C C . PHE A 1 115 ? -0.948 -10.768 -15.338 1.00 75.44 115 PHE A C 1
ATOM 875 O O . PHE A 1 115 ? -1.544 -11.812 -15.600 1.00 75.44 115 PHE A O 1
ATOM 882 N N . ILE A 1 116 ? -1.576 -9.615 -15.110 1.00 76.06 116 ILE A N 1
ATOM 883 C CA . ILE A 1 116 ? -3.023 -9.432 -15.229 1.00 76.06 116 ILE A CA 1
ATOM 884 C C . ILE A 1 116 ? -3.291 -8.757 -16.572 1.00 76.06 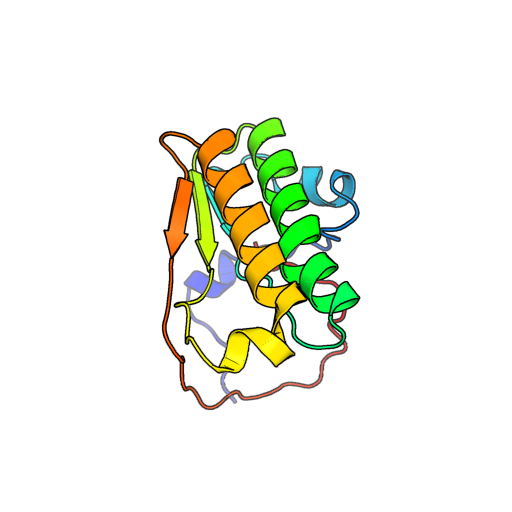116 ILE A C 1
ATOM 886 O O . ILE A 1 116 ? -2.818 -7.648 -16.820 1.00 76.06 116 ILE A O 1
ATOM 890 N N . TYR A 1 117 ? -4.070 -9.418 -17.423 1.00 74.31 117 TYR A N 1
ATOM 891 C CA . TYR A 1 117 ? -4.434 -8.914 -18.742 1.00 74.31 117 TYR A CA 1
ATOM 892 C C . TYR A 1 117 ? -5.885 -8.444 -18.731 1.00 74.31 117 TYR A C 1
ATOM 894 O O . TYR A 1 117 ? -6.786 -9.180 -18.333 1.00 74.31 117 TYR A O 1
ATOM 902 N N . ARG A 1 118 ? -6.117 -7.207 -19.171 1.00 73.69 118 ARG A N 1
ATOM 903 C CA . ARG A 1 118 ? -7.458 -6.671 -19.415 1.00 73.69 118 ARG A CA 1
ATOM 904 C C . ARG A 1 118 ? -7.384 -5.516 -20.403 1.00 73.69 118 ARG A C 1
ATOM 906 O O . ARG A 1 118 ? -6.442 -4.727 -20.368 1.00 73.69 118 ARG A O 1
ATOM 913 N N . THR A 1 119 ? -8.410 -5.366 -21.229 1.00 73.56 119 THR A N 1
ATOM 914 C CA . THR A 1 119 ? -8.593 -4.170 -22.054 1.00 73.56 119 THR A CA 1
ATOM 915 C C . THR A 1 119 ? -8.946 -2.988 -21.149 1.00 73.56 119 THR A C 1
ATOM 917 O O . THR A 1 119 ? -9.974 -3.001 -20.469 1.00 73.56 119 THR A O 1
ATOM 920 N N . ARG A 1 120 ? -8.083 -1.968 -21.099 1.00 61.84 120 ARG A N 1
ATOM 921 C CA . ARG A 1 120 ? -8.324 -0.739 -20.329 1.00 61.84 120 ARG A CA 1
ATOM 922 C C . ARG A 1 120 ? -8.971 0.310 -21.231 1.00 61.84 120 ARG A C 1
ATOM 924 O O . ARG A 1 120 ? -8.315 0.831 -22.126 1.00 61.84 120 ARG A O 1
ATOM 931 N N . SER A 1 121 ? -10.215 0.689 -20.947 1.00 54.84 121 SER A N 1
ATOM 932 C CA . SER A 1 121 ? -10.775 1.947 -21.454 1.00 54.84 121 SER A CA 1
ATOM 933 C C . SER A 1 121 ? -10.145 3.097 -20.667 1.00 54.84 121 SER A C 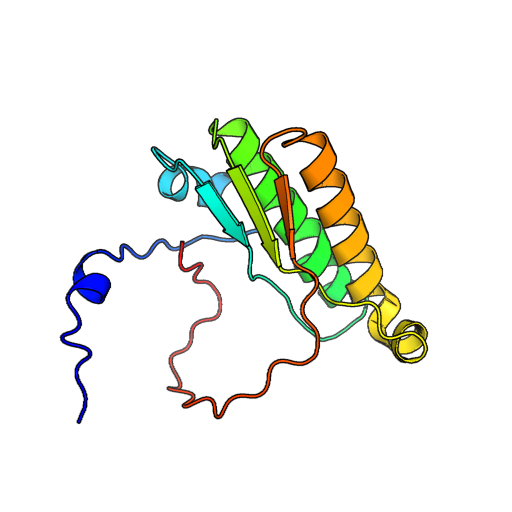1
ATOM 935 O O . SER A 1 121 ? -10.457 3.302 -19.493 1.00 54.84 121 SER A O 1
ATOM 937 N N . VAL A 1 122 ? -9.185 3.799 -21.272 1.00 50.88 122 VAL A N 1
ATOM 938 C CA . VAL A 1 122 ? -8.539 4.964 -20.656 1.00 50.88 122 VAL A CA 1
ATOM 939 C C . VAL A 1 122 ? -9.397 6.190 -20.948 1.00 50.88 122 VAL A C 1
ATOM 941 O O . VAL A 1 122 ? -9.354 6.729 -22.048 1.00 50.88 122 VAL A O 1
ATOM 944 N N . TRP A 1 123 ? -10.167 6.648 -19.967 1.00 42.47 123 TRP A N 1
ATOM 945 C CA . TRP A 1 123 ? -10.714 8.001 -20.013 1.00 42.47 123 TRP A CA 1
ATOM 946 C C . TRP A 1 123 ? -9.596 8.960 -19.599 1.00 42.47 123 TRP A C 1
ATOM 948 O O . TRP A 1 123 ? -9.080 8.854 -18.484 1.00 42.47 123 TRP A O 1
ATOM 958 N N . ILE A 1 124 ? -9.170 9.845 -20.505 1.00 33.91 124 ILE A N 1
ATOM 959 C CA . ILE A 1 124 ? -8.190 10.891 -20.192 1.00 33.91 124 ILE A CA 1
ATOM 960 C C . ILE A 1 124 ? -8.886 11.912 -19.295 1.00 33.91 124 ILE A C 1
ATOM 962 O O . ILE A 1 124 ? -9.572 12.819 -19.748 1.00 33.91 124 ILE A O 1
ATOM 966 N N . TYR A 1 125 ? -8.697 11.738 -18.001 1.00 40.59 125 TYR A N 1
ATOM 967 C CA . TYR A 1 125 ? -8.811 12.791 -17.011 1.00 40.59 125 TYR A CA 1
ATOM 968 C C . TYR A 1 125 ? -7.418 12.909 -16.383 1.00 40.59 125 TYR A C 1
ATOM 970 O O . TYR A 1 125 ? -6.783 11.888 -16.103 1.00 40.59 125 TYR A O 1
ATOM 978 N N . ASN A 1 126 ? -6.920 14.135 -16.213 1.00 32.47 126 ASN A N 1
ATOM 979 C CA . ASN A 1 126 ? -5.627 14.426 -15.585 1.00 32.47 126 ASN A CA 1
ATOM 980 C C . ASN A 1 126 ? -5.654 14.014 -14.097 1.00 32.47 126 ASN A C 1
ATOM 982 O O . ASN A 1 126 ? -5.872 14.836 -13.215 1.00 32.47 126 ASN A O 1
ATOM 986 N N . TRP A 1 127 ? -5.463 12.725 -13.816 1.00 41.88 127 TRP A N 1
ATOM 987 C CA . TRP A 1 127 ? -5.398 12.157 -12.468 1.00 41.88 127 TRP A CA 1
ATOM 988 C C . TRP A 1 127 ? -3.943 11.847 -12.108 1.00 41.88 127 TRP A C 1
ATOM 990 O O . TRP A 1 127 ? -3.515 10.697 -12.173 1.00 41.88 127 TRP A O 1
ATOM 1000 N N . SER A 1 128 ? -3.154 12.863 -11.756 1.00 31.31 128 SER A N 1
ATOM 1001 C CA . SER A 1 128 ? -1.786 12.637 -11.269 1.00 31.31 128 SER A CA 1
ATOM 1002 C C . SER A 1 128 ? -1.715 12.298 -9.774 1.00 31.31 128 SER A C 1
ATOM 1004 O O . SER A 1 128 ? -0.669 11.844 -9.325 1.00 31.31 128 SER A O 1
ATOM 1006 N N . GLU A 1 129 ? -2.785 12.484 -8.986 1.00 34.09 129 GLU A N 1
ATOM 1007 C CA . GLU A 1 129 ? -2.692 12.448 -7.511 1.00 34.09 129 GLU A CA 1
ATOM 1008 C C . GLU A 1 129 ? -4.008 12.073 -6.801 1.00 34.09 129 GLU A C 1
ATOM 1010 O O . GLU A 1 129 ? -4.526 12.827 -5.975 1.00 34.09 129 GLU A O 1
ATOM 1015 N N . SER A 1 130 ? -4.629 10.939 -7.126 1.00 29.48 130 SER A N 1
ATOM 1016 C CA . SER A 1 130 ? -5.840 10.519 -6.401 1.00 29.48 130 SER A CA 1
ATOM 1017 C C . SER A 1 130 ? -5.795 9.044 -6.045 1.00 29.48 130 SER A C 1
ATOM 1019 O O . SER A 1 130 ? -5.719 8.177 -6.913 1.00 29.48 130 SER A O 1
ATOM 1021 N N . ILE A 1 131 ? -5.812 8.791 -4.738 1.00 36.25 131 ILE A N 1
ATOM 1022 C CA . ILE A 1 131 ? -5.951 7.473 -4.134 1.00 36.25 131 ILE A CA 1
ATOM 1023 C C . ILE A 1 131 ? -7.452 7.199 -4.080 1.00 36.25 131 ILE A C 1
ATOM 1025 O O . ILE A 1 131 ? -8.204 7.967 -3.487 1.00 36.25 131 ILE A O 1
ATOM 1029 N N . ILE A 1 132 ? -7.895 6.124 -4.723 1.00 34.59 132 ILE A N 1
ATOM 1030 C CA . ILE A 1 132 ? -9.197 5.542 -4.404 1.00 34.59 132 ILE A CA 1
ATOM 1031 C C . ILE A 1 132 ? -8.921 4.648 -3.197 1.00 34.59 132 ILE A C 1
ATOM 1033 O O . ILE A 1 132 ? -8.132 3.708 -3.324 1.00 34.59 132 ILE A O 1
ATOM 1037 N N . ILE A 1 133 ? -9.470 5.013 -2.039 1.00 38.38 133 ILE A N 1
ATOM 1038 C CA . ILE A 1 133 ? -9.579 4.103 -0.893 1.00 38.38 133 ILE A CA 1
ATOM 1039 C C . ILE A 1 133 ? -10.828 3.259 -1.115 1.00 38.38 133 ILE A C 1
ATOM 1041 O O . ILE A 1 133 ? -11.851 3.849 -1.533 1.00 38.38 133 ILE A O 1
#

Secondary structure (DSSP, 8-state):
------GGGGG---EE--TTSGGGGHHHHTT-SEEEE-----SSHHHHHIIIIIIHHHHHHHHHHTT-SEEEEE-----GGGGTTTHHHHHHHHHHHHHHHHH-TTTEEEE----------------SSEE--

InterPro domains:
  IPR016040 NAD(P)-binding domain [PF13460] (9-116)
  IPR036291 NAD(P)-binding domain superfamily [SSF51735] (4-124)
  IPR051207 Mitochondrial Complex I NDUFA9 Subunit [PTHR12126] (6-127)

pLDDT: mean 82.12, std 18.9, range [29.48, 97.88]

Organism: Prunus persica (NCBI:txid3760)

Sequence (133 aa):
MSSLHDPWANNVTRHKGHLLSPESLKDALDGVTSVISCVGGFGSNSYMYKINGTANINAIRAASEQGVKRFVYVSTADFGVVNYLLRGYYKGKRAAATELLTKFPYGGLILRPGFIYRTRSVWIYNWSESIII

Radius of gyration: 15.78 Å; chains: 1; bounding box: 44×28×37 Å